Protein AF-A0A3D4DRY9-F1 (afdb_monomer_lite)

Radius of gyration: 12.74 Å; chains: 1; bounding box: 32×31×34 Å

Structure (mmCIF, N/CA/C/O backbone):
data_AF-A0A3D4DRY9-F1
#
_entry.id   AF-A0A3D4DRY9-F1
#
loop_
_atom_site.group_PDB
_atom_site.id
_atom_site.type_symbol
_atom_site.label_atom_id
_atom_site.label_alt_id
_atom_site.label_comp_id
_atom_site.label_asym_id
_atom_site.label_entity_id
_atom_site.label_seq_id
_atom_site.pdbx_PDB_ins_code
_atom_site.Cartn_x
_atom_site.Cartn_y
_atom_site.Cartn_z
_atom_site.occupancy
_atom_site.B_iso_or_equiv
_atom_site.auth_seq_id
_atom_site.auth_comp_id
_atom_site.auth_asym_id
_atom_site.auth_atom_id
_atom_site.pdbx_PDB_model_num
ATOM 1 N N . MET A 1 1 ? -10.434 0.801 17.892 1.00 48.19 1 MET A N 1
ATOM 2 C CA . MET A 1 1 ? -9.808 -0.525 17.708 1.00 48.19 1 MET A CA 1
ATOM 3 C C . MET A 1 1 ? -8.823 -0.360 16.574 1.00 48.19 1 MET A C 1
ATOM 5 O O . MET A 1 1 ? -9.201 0.254 15.583 1.00 48.19 1 MET A O 1
ATOM 9 N N . LYS A 1 2 ? -7.573 -0.775 16.779 1.00 57.84 2 LYS A N 1
ATOM 10 C CA . LYS A 1 2 ? -6.493 -0.632 15.805 1.00 57.84 2 LYS A CA 1
ATOM 11 C C . LYS A 1 2 ? -6.257 -1.999 15.180 1.00 57.84 2 LYS A C 1
ATOM 13 O O . LYS A 1 2 ? -5.978 -2.938 15.920 1.00 57.84 2 LYS A O 1
ATOM 18 N N . THR A 1 3 ? -6.372 -2.081 13.865 1.00 61.78 3 THR A N 1
ATOM 19 C CA . THR A 1 3 ? -6.156 -3.318 13.109 1.00 61.78 3 THR A CA 1
ATOM 20 C C . THR A 1 3 ? -4.961 -3.098 12.198 1.00 61.78 3 THR A C 1
ATOM 22 O O . THR A 1 3 ? -4.927 -2.101 11.477 1.00 61.78 3 THR A O 1
ATOM 25 N N . GLU A 1 4 ? -3.975 -3.989 12.289 1.00 66.56 4 GLU A N 1
ATOM 26 C CA . GLU A 1 4 ? -2.775 -3.998 11.452 1.00 66.56 4 GLU A CA 1
ATOM 27 C C . GLU A 1 4 ? -2.781 -5.270 10.600 1.00 66.56 4 GLU A C 1
ATOM 29 O O . GLU A 1 4 ? -2.796 -6.374 11.142 1.00 66.56 4 GLU A O 1
ATOM 34 N N . GLY A 1 5 ? -2.774 -5.113 9.277 1.00 65.06 5 GLY A N 1
ATOM 35 C CA . GLY A 1 5 ? -2.674 -6.217 8.319 1.00 65.06 5 GLY A CA 1
ATOM 36 C C . GLY A 1 5 ? -1.400 -6.088 7.492 1.00 65.06 5 GLY A C 1
ATOM 37 O O . GLY A 1 5 ? -1.072 -4.979 7.072 1.00 65.06 5 GLY A O 1
ATOM 38 N N . ASN A 1 6 ? -0.678 -7.193 7.278 1.00 68.88 6 ASN A N 1
ATOM 39 C CA . ASN A 1 6 ? 0.477 -7.247 6.379 1.00 68.88 6 ASN A CA 1
ATOM 40 C C . ASN A 1 6 ? 0.204 -8.241 5.253 1.00 68.88 6 ASN A C 1
ATOM 42 O O . ASN A 1 6 ? 0.190 -9.453 5.480 1.00 68.88 6 ASN A O 1
ATOM 46 N N . ASP A 1 7 ? 0.039 -7.711 4.047 1.00 72.06 7 ASP A N 1
ATOM 47 C CA . ASP A 1 7 ? -0.271 -8.490 2.860 1.00 72.06 7 ASP A CA 1
ATOM 48 C C . ASP A 1 7 ? 0.827 -8.338 1.809 1.00 72.06 7 ASP A C 1
ATOM 50 O O . ASP A 1 7 ? 1.352 -7.248 1.548 1.00 72.06 7 ASP A O 1
ATOM 54 N N . LYS A 1 8 ? 1.166 -9.461 1.169 1.00 71.38 8 LYS A N 1
ATOM 55 C CA . LYS A 1 8 ? 1.980 -9.449 -0.047 1.00 71.38 8 LYS A CA 1
ATOM 56 C C . LYS A 1 8 ? 1.092 -9.031 -1.204 1.00 71.38 8 LYS A C 1
ATOM 58 O O . LYS A 1 8 ? 0.047 -9.635 -1.431 1.00 71.38 8 LYS A O 1
ATOM 63 N N . LEU A 1 9 ? 1.537 -8.042 -1.959 1.00 71.38 9 LEU A N 1
ATOM 64 C CA . LEU A 1 9 ? 0.845 -7.574 -3.146 1.00 71.38 9 LEU A CA 1
ATOM 65 C C . LEU A 1 9 ? 1.758 -7.654 -4.359 1.00 71.38 9 LEU A C 1
ATOM 67 O O . LEU A 1 9 ? 2.963 -7.421 -4.282 1.00 71.38 9 LEU A O 1
ATOM 71 N N . THR A 1 10 ? 1.146 -7.919 -5.501 1.00 72.62 10 THR A N 1
ATOM 72 C CA . THR A 1 10 ? 1.800 -7.779 -6.794 1.00 72.62 10 THR A CA 1
ATOM 73 C C . THR A 1 10 ? 1.266 -6.505 -7.441 1.00 72.62 10 THR A C 1
ATOM 75 O O . THR A 1 10 ? 0.129 -6.442 -7.905 1.00 72.62 10 THR A O 1
ATOM 78 N N . LEU A 1 11 ? 2.090 -5.461 -7.438 1.00 71.06 11 LEU A N 1
ATOM 79 C CA . LEU A 1 11 ? 1.825 -4.173 -8.067 1.00 71.06 11 LEU A CA 1
ATOM 80 C C . LEU A 1 11 ? 1.922 -4.326 -9.581 1.00 71.06 11 LEU A C 1
ATOM 82 O O . LEU A 1 11 ? 3.019 -4.432 -10.128 1.00 71.06 11 LEU A O 1
ATOM 86 N N . GLN A 1 12 ? 0.793 -4.298 -10.281 1.00 68.69 12 GLN A N 1
ATOM 87 C CA . GLN A 1 12 ? 0.819 -4.188 -11.735 1.00 68.69 12 GLN A CA 1
ATOM 88 C C . GLN A 1 12 ? 1.091 -2.738 -12.130 1.00 68.69 12 GLN A C 1
ATOM 90 O O . GLN A 1 12 ? 0.215 -1.877 -12.087 1.00 68.69 12 GLN A O 1
ATOM 95 N N . THR A 1 13 ? 2.341 -2.452 -12.484 1.00 66.31 13 THR A N 1
ATOM 96 C CA . THR A 1 13 ? 2.743 -1.139 -12.992 1.00 66.31 13 THR A CA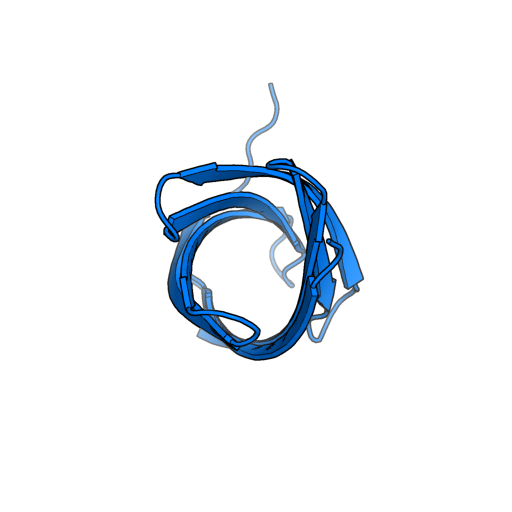 1
ATOM 97 C C . THR A 1 13 ? 2.838 -1.177 -14.521 1.00 66.31 13 THR A C 1
ATOM 99 O O . THR A 1 13 ? 3.039 -2.253 -15.088 1.00 66.31 13 THR A O 1
ATOM 102 N N . PRO A 1 14 ? 2.764 -0.028 -15.223 1.00 63.25 14 PRO A N 1
ATOM 103 C CA . PRO A 1 14 ? 2.951 0.017 -16.677 1.00 63.25 14 PRO A CA 1
ATOM 104 C C . PRO A 1 14 ? 4.291 -0.566 -17.153 1.00 63.25 14 PRO A C 1
ATOM 106 O O . PRO A 1 14 ? 4.420 -0.936 -18.315 1.00 63.25 14 PRO A O 1
ATOM 109 N N . VAL A 1 15 ? 5.286 -0.649 -16.263 1.00 70.75 15 VAL A N 1
ATOM 110 C CA . VAL A 1 15 ? 6.607 -1.230 -16.543 1.00 70.75 15 VAL A CA 1
ATOM 111 C C . VAL A 1 15 ? 6.713 -2.718 -16.195 1.00 70.75 15 VAL A C 1
ATOM 113 O O . VAL A 1 15 ? 7.742 -3.328 -16.472 1.00 70.75 15 VAL A O 1
ATOM 116 N N . GLY A 1 16 ? 5.673 -3.312 -15.606 1.00 69.44 16 GLY A N 1
ATOM 117 C CA . GLY A 1 16 ? 5.623 -4.721 -15.223 1.00 69.44 16 GLY A CA 1
ATOM 118 C C . GLY A 1 16 ? 5.055 -4.959 -13.824 1.00 69.44 16 GLY A C 1
ATOM 119 O O . GLY A 1 16 ? 4.836 -4.031 -13.039 1.00 69.44 16 GLY A O 1
ATOM 120 N N . ALA A 1 17 ? 4.818 -6.232 -13.510 1.00 74.38 17 ALA A N 1
ATOM 121 C CA . ALA A 1 17 ? 4.465 -6.667 -12.166 1.00 74.38 17 ALA A CA 1
ATOM 122 C C . ALA A 1 17 ? 5.667 -6.493 -11.221 1.00 74.38 17 ALA A C 1
ATOM 124 O O . ALA A 1 17 ? 6.777 -6.916 -11.543 1.00 74.38 17 ALA A O 1
ATOM 125 N N . GLN A 1 18 ? 5.447 -5.869 -10.068 1.00 73.06 18 GLN A N 1
ATOM 126 C CA . GLN A 1 18 ? 6.438 -5.720 -9.007 1.00 73.06 18 GLN A CA 1
ATOM 127 C C . GLN A 1 18 ? 5.884 -6.299 -7.713 1.00 73.06 18 GLN A C 1
ATOM 129 O O . GLN A 1 18 ? 4.785 -5.942 -7.297 1.00 73.06 18 GLN A O 1
ATOM 134 N N . ASP A 1 19 ? 6.650 -7.160 -7.056 1.00 78.12 19 ASP A N 1
ATOM 135 C CA . ASP A 1 19 ? 6.265 -7.657 -5.742 1.00 78.12 19 ASP A CA 1
ATOM 136 C C . ASP A 1 19 ? 6.542 -6.597 -4.673 1.00 78.12 19 ASP A C 1
ATOM 138 O O . ASP A 1 19 ? 7.583 -5.929 -4.669 1.00 78.12 19 ASP A O 1
ATOM 142 N N . GLY A 1 20 ? 5.588 -6.449 -3.762 1.00 76.69 20 GLY A N 1
ATOM 143 C CA . GLY A 1 20 ? 5.664 -5.556 -2.619 1.00 76.69 20 GLY A CA 1
ATOM 144 C C . GLY A 1 20 ? 4.984 -6.149 -1.390 1.00 76.69 20 GLY A C 1
ATOM 145 O O . GLY A 1 20 ? 4.242 -7.129 -1.461 1.00 76.69 20 GLY A O 1
ATOM 146 N N . SER A 1 21 ? 5.251 -5.539 -0.244 1.00 80.88 21 SER A N 1
ATOM 147 C CA . SER A 1 21 ? 4.580 -5.808 1.026 1.00 80.88 21 SER A CA 1
ATOM 148 C C . SER A 1 21 ? 3.860 -4.540 1.439 1.00 80.88 21 SER A C 1
ATOM 150 O O . SER A 1 21 ? 4.451 -3.463 1.393 1.00 80.88 21 SER A O 1
ATOM 152 N N . MET A 1 22 ? 2.606 -4.644 1.854 1.00 79.25 22 MET A N 1
ATOM 153 C CA . MET A 1 22 ? 1.859 -3.496 2.349 1.00 79.25 22 MET A CA 1
ATOM 154 C C . MET A 1 22 ? 1.358 -3.778 3.743 1.00 79.25 22 MET A C 1
ATOM 156 O O . MET A 1 22 ? 0.751 -4.813 3.998 1.00 79.25 22 MET A O 1
ATOM 160 N N . THR A 1 23 ? 1.627 -2.828 4.627 1.00 83.25 23 THR A N 1
ATOM 161 C CA . THR A 1 23 ? 1.070 -2.800 5.970 1.00 83.25 23 THR A CA 1
ATOM 162 C C . THR A 1 23 ? -0.007 -1.734 6.004 1.00 83.25 23 THR A C 1
ATOM 164 O O . THR A 1 23 ? 0.258 -0.588 5.653 1.00 83.25 23 THR A O 1
ATOM 167 N N . LEU A 1 24 ? -1.217 -2.096 6.407 1.00 78.38 24 LEU A N 1
ATOM 168 C CA . LEU A 1 24 ? -2.327 -1.163 6.587 1.00 78.38 24 LEU A CA 1
ATOM 169 C C . LEU A 1 24 ? -2.705 -1.116 8.055 1.00 78.38 24 LEU A C 1
ATOM 171 O O . LEU A 1 24 ? -2.819 -2.152 8.702 1.00 78.38 24 LEU A O 1
ATOM 175 N N . THR A 1 25 ? -2.941 0.095 8.537 1.00 81.62 25 THR A N 1
ATOM 176 C CA . THR A 1 25 ? -3.364 0.388 9.896 1.00 81.62 25 THR A CA 1
ATOM 177 C C . THR A 1 25 ? -4.635 1.219 9.837 1.00 81.62 25 THR A C 1
ATOM 179 O O . THR A 1 25 ? -4.635 2.345 9.339 1.00 81.62 25 THR A O 1
ATOM 182 N N . THR A 1 26 ? -5.729 0.682 10.369 1.00 76.69 26 THR A N 1
ATOM 183 C CA . THR A 1 26 ? -6.971 1.441 10.552 1.00 76.69 26 THR A CA 1
ATOM 184 C C . THR A 1 26 ? -7.117 1.869 12.003 1.00 76.69 26 THR A C 1
ATOM 186 O O . THR A 1 26 ? -7.062 1.021 12.895 1.00 76.69 26 THR A O 1
ATOM 189 N N . ASP A 1 27 ? -7.363 3.157 12.243 1.00 77.38 27 ASP A N 1
ATOM 190 C CA . ASP A 1 27 ? -7.692 3.694 13.566 1.00 77.38 27 ASP A CA 1
ATOM 191 C C . ASP A 1 27 ? -8.923 4.607 13.497 1.00 77.38 27 ASP A C 1
ATOM 193 O O . ASP A 1 27 ? -8.897 5.681 12.893 1.00 77.38 27 ASP A O 1
ATOM 197 N N . GLY A 1 28 ? -10.035 4.151 14.082 1.00 69.44 28 GLY A N 1
ATOM 198 C CA . GLY A 1 28 ? -11.242 4.965 14.280 1.00 69.44 28 GLY A CA 1
ATOM 199 C C . GLY A 1 28 ? -11.878 5.553 13.010 1.00 69.44 28 GLY A C 1
ATOM 200 O O . GLY A 1 28 ? -12.590 6.546 13.112 1.00 69.44 28 GLY A O 1
ATOM 201 N N . GLY A 1 29 ? -11.619 4.972 11.832 1.00 70.62 29 GLY A N 1
ATOM 202 C CA . GLY A 1 29 ? -12.076 5.470 10.522 1.00 70.62 29 GLY A CA 1
ATOM 203 C C . GLY A 1 29 ? -10.976 6.108 9.664 1.00 70.62 29 GLY A C 1
ATOM 204 O O . GLY A 1 29 ? -11.197 6.376 8.485 1.00 70.62 29 GLY A O 1
ATOM 205 N N . THR A 1 30 ? -9.779 6.300 10.219 1.00 75.75 30 THR A N 1
ATOM 206 C CA . THR A 1 30 ? -8.602 6.765 9.476 1.00 75.75 30 THR A CA 1
ATOM 207 C C . THR A 1 30 ? -7.791 5.570 8.998 1.00 75.75 30 THR A C 1
ATOM 209 O O . THR A 1 30 ? -7.522 4.663 9.786 1.00 75.75 30 THR A O 1
ATOM 212 N N . LEU A 1 31 ? -7.364 5.579 7.734 1.00 81.62 31 LEU A N 1
ATOM 213 C CA . LEU A 1 31 ? -6.442 4.584 7.191 1.00 81.62 31 LEU A CA 1
ATOM 214 C C . LEU A 1 31 ? -5.055 5.197 6.980 1.00 81.62 31 LEU A C 1
ATOM 216 O O . LEU A 1 31 ? -4.892 6.221 6.303 1.00 81.62 31 LEU A O 1
ATOM 220 N N . SER A 1 32 ? -4.051 4.534 7.530 1.00 85.50 32 SER A N 1
ATOM 221 C CA . SER A 1 32 ? -2.638 4.764 7.253 1.00 85.50 32 SER A CA 1
ATOM 222 C C . SER A 1 32 ? -1.965 3.447 6.897 1.00 85.50 32 SER A C 1
ATOM 224 O O . SER A 1 32 ? -2.554 2.375 7.027 1.00 85.50 32 SER A O 1
ATOM 226 N N . GLY A 1 33 ? -0.738 3.511 6.406 1.00 85.38 33 GLY A N 1
ATOM 227 C CA . GLY A 1 33 ? 0.005 2.306 6.097 1.00 85.38 33 GLY A CA 1
ATOM 228 C C . GLY A 1 33 ? 1.373 2.587 5.514 1.00 85.38 33 GLY A C 1
ATOM 229 O O . GLY A 1 33 ? 1.774 3.736 5.341 1.00 85.38 33 GLY A O 1
ATOM 230 N N . SER A 1 34 ? 2.075 1.511 5.202 1.00 85.38 34 SER A N 1
ATOM 231 C CA . SER A 1 34 ? 3.365 1.531 4.537 1.00 85.38 34 SER A CA 1
ATOM 232 C C . SER A 1 34 ? 3.358 0.542 3.383 1.00 85.38 34 SER A C 1
ATOM 234 O O . SER A 1 34 ? 2.800 -0.550 3.472 1.00 85.38 34 SER A O 1
ATOM 236 N N . LEU A 1 35 ? 3.954 0.939 2.268 1.00 80.75 35 LEU A N 1
ATOM 237 C CA . LEU A 1 35 ? 4.133 0.115 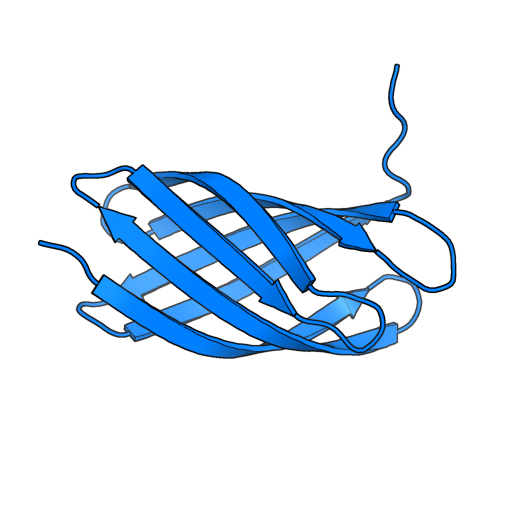1.089 1.00 80.75 35 LEU A CA 1
ATOM 238 C C . LEU A 1 35 ? 5.629 -0.074 0.859 1.00 80.75 35 LEU A C 1
ATOM 240 O O . LEU A 1 35 ? 6.311 0.852 0.432 1.00 80.75 35 LEU A O 1
ATOM 244 N N . ALA A 1 36 ? 6.126 -1.275 1.111 1.00 81.00 36 ALA A N 1
ATOM 245 C CA . ALA A 1 36 ? 7.478 -1.685 0.775 1.00 81.00 36 ALA A CA 1
ATOM 246 C C . ALA A 1 36 ? 7.497 -2.317 -0.617 1.00 81.00 36 ALA A C 1
ATOM 248 O O . ALA A 1 36 ? 6.763 -3.269 -0.881 1.00 81.00 36 ALA A O 1
ATOM 249 N N . ASN A 1 37 ? 8.350 -1.820 -1.506 1.00 76.75 37 ASN A N 1
ATOM 250 C CA . ASN A 1 37 ? 8.662 -2.485 -2.768 1.00 76.75 37 ASN A CA 1
ATOM 251 C C . ASN A 1 37 ? 10.168 -2.786 -2.858 1.00 76.75 37 ASN A C 1
ATOM 253 O O . ASN A 1 37 ? 10.916 -2.590 -1.902 1.00 76.75 37 ASN A O 1
ATOM 257 N N . SER A 1 38 ? 10.625 -3.285 -4.007 1.00 74.25 38 SER A N 1
ATOM 258 C CA . SER A 1 38 ? 12.044 -3.599 -4.229 1.00 74.25 38 SER A CA 1
ATOM 259 C C . SER A 1 38 ? 12.978 -2.379 -4.239 1.00 74.25 38 SER A C 1
ATOM 261 O O . SER A 1 38 ? 14.193 -2.560 -4.247 1.00 74.25 38 SER A O 1
ATOM 263 N N . GLN A 1 39 ? 12.438 -1.156 -4.276 1.00 76.38 39 GLN A N 1
ATOM 264 C CA . GLN A 1 39 ? 13.195 0.096 -4.314 1.00 76.38 39 GLN A CA 1
ATOM 265 C C . GLN A 1 39 ? 13.268 0.747 -2.929 1.00 76.38 39 GLN A C 1
ATOM 267 O O . GLN A 1 39 ? 14.359 0.965 -2.412 1.00 76.38 39 GLN A O 1
ATOM 272 N N . GLU A 1 40 ? 12.118 1.063 -2.329 1.00 80.12 40 GLU A N 1
ATOM 273 C CA . GLU A 1 40 ? 12.022 1.679 -1.004 1.00 80.12 40 GLU A CA 1
ATOM 274 C C . GLU A 1 40 ? 10.672 1.367 -0.335 1.00 80.12 40 GLU A C 1
ATOM 276 O O . GLU A 1 40 ? 9.747 0.815 -0.940 1.00 80.12 40 GLU A O 1
ATOM 281 N N . THR A 1 41 ? 10.565 1.748 0.936 1.00 82.94 41 THR A N 1
ATOM 282 C CA . THR A 1 41 ? 9.308 1.736 1.684 1.00 82.94 41 THR A CA 1
ATOM 283 C C . THR A 1 41 ? 8.710 3.134 1.699 1.00 82.94 41 THR A C 1
ATOM 285 O O . THR A 1 41 ? 9.388 4.095 2.058 1.00 82.94 41 THR A O 1
ATOM 288 N N . VAL A 1 42 ? 7.436 3.243 1.328 1.00 81.38 42 VAL A N 1
ATOM 289 C CA . VAL A 1 42 ? 6.677 4.493 1.337 1.00 81.38 42 VAL A CA 1
ATOM 290 C C . VAL A 1 42 ? 5.550 4.425 2.344 1.00 81.38 42 VAL A C 1
ATOM 292 O O . VAL A 1 42 ? 4.617 3.639 2.189 1.00 81.38 42 VAL A O 1
ATOM 295 N N . ASP A 1 43 ? 5.591 5.323 3.318 1.00 85.31 43 ASP A N 1
ATOM 296 C CA . ASP A 1 43 ? 4.488 5.533 4.245 1.00 85.31 43 ASP A CA 1
ATOM 297 C C . ASP A 1 43 ? 3.422 6.437 3.617 1.00 85.31 43 ASP A C 1
ATOM 299 O O . ASP A 1 43 ? 3.723 7.421 2.933 1.00 85.31 43 ASP A O 1
ATOM 303 N N . PHE A 1 44 ? 2.156 6.117 3.861 1.00 83.38 44 PHE A N 1
ATOM 304 C CA . PHE A 1 44 ? 1.022 6.936 3.458 1.00 83.38 44 PHE A CA 1
ATOM 305 C C . PHE A 1 44 ? 0.028 7.102 4.605 1.00 83.38 44 PHE A C 1
ATOM 307 O O . PHE A 1 44 ? -0.152 6.244 5.471 1.00 83.38 44 PHE A O 1
ATOM 314 N N . THR A 1 45 ? -0.652 8.241 4.588 1.00 80.94 45 THR A N 1
ATOM 315 C CA . THR A 1 45 ? -1.695 8.600 5.543 1.00 80.94 45 THR A CA 1
ATOM 316 C C . THR A 1 45 ? -2.853 9.256 4.797 1.00 80.94 45 THR A C 1
ATOM 318 O O . THR A 1 45 ? -2.666 9.821 3.717 1.00 80.94 45 THR A O 1
ATOM 321 N N . GLY A 1 46 ? -4.062 9.169 5.356 1.00 75.81 46 GLY A N 1
ATOM 322 C CA . GLY A 1 46 ? -5.244 9.822 4.784 1.00 75.81 46 GLY A CA 1
ATOM 323 C C . GLY A 1 46 ? -6.032 8.960 3.798 1.00 75.81 46 GLY A C 1
ATOM 324 O O . GLY A 1 46 ? -6.668 9.496 2.893 1.00 75.81 46 GLY A O 1
ATOM 325 N N . GLY A 1 47 ? -5.997 7.637 3.953 1.00 75.81 47 GLY A N 1
ATOM 326 C CA . GLY A 1 47 ? -6.982 6.780 3.305 1.00 75.81 47 GLY A CA 1
ATOM 327 C C . GLY A 1 47 ? -8.338 6.856 4.007 1.00 75.81 47 GLY A C 1
ATOM 328 O O . GLY A 1 47 ? -8.414 7.128 5.209 1.00 75.81 47 GLY A O 1
ATOM 329 N N . ALA A 1 48 ? -9.400 6.596 3.253 1.00 77.31 48 ALA A N 1
ATOM 330 C CA . ALA A 1 48 ? -10.761 6.528 3.765 1.00 77.31 48 ALA A CA 1
ATOM 331 C C . ALA A 1 48 ? -11.195 5.068 3.913 1.00 77.31 48 ALA A C 1
ATOM 333 O O . ALA A 1 48 ? -10.909 4.250 3.035 1.00 77.31 48 ALA A O 1
ATOM 334 N N . VAL A 1 49 ? -11.900 4.768 5.005 1.00 78.31 49 VAL A N 1
ATOM 335 C CA . VAL A 1 49 ? -12.605 3.499 5.218 1.00 78.31 49 VAL A CA 1
ATOM 336 C C . VAL A 1 49 ? -14.105 3.784 5.158 1.00 78.31 49 VAL A C 1
ATOM 338 O O . VAL A 1 49 ? -14.623 4.496 6.013 1.00 78.31 49 VAL A O 1
ATOM 341 N N . ASP A 1 50 ? -14.799 3.240 4.162 1.00 78.56 50 ASP A N 1
ATOM 342 C CA . ASP A 1 50 ? -16.245 3.380 3.976 1.00 78.56 50 ASP A CA 1
ATOM 343 C C . ASP A 1 50 ? -16.906 2.000 3.895 1.00 78.56 50 ASP A C 1
ATOM 345 O O . ASP A 1 50 ? -16.683 1.245 2.949 1.00 78.56 50 ASP A O 1
ATOM 349 N N . GLY A 1 51 ? -17.676 1.631 4.923 1.00 72.94 51 GLY A N 1
ATOM 350 C CA . GLY A 1 51 ? -18.443 0.379 4.943 1.00 72.94 51 GLY A CA 1
ATOM 351 C C . GLY A 1 51 ? -17.615 -0.902 4.758 1.00 72.94 51 GLY A C 1
ATOM 352 O O . GLY A 1 51 ? -18.142 -1.892 4.261 1.00 72.94 51 GLY A O 1
ATOM 353 N N . GLY A 1 52 ? -16.325 -0.882 5.111 1.00 75.62 52 GLY A N 1
ATOM 354 C CA . GLY A 1 52 ? -15.390 -1.987 4.860 1.00 75.62 52 GLY A CA 1
ATOM 355 C C . GLY A 1 52 ? -14.646 -1.889 3.526 1.00 75.62 52 GLY A C 1
ATOM 356 O O . GLY A 1 52 ? -13.780 -2.704 3.257 1.00 75.62 52 GLY A O 1
ATOM 357 N N . THR A 1 53 ? -14.905 -0.881 2.696 1.00 79.44 53 THR A N 1
ATOM 358 C CA . THR A 1 53 ? -14.061 -0.553 1.540 1.00 79.44 53 THR A CA 1
ATOM 359 C C . THR A 1 53 ? -13.019 0.469 1.956 1.00 79.44 53 THR A C 1
ATOM 361 O O . THR A 1 53 ? -13.343 1.476 2.579 1.00 79.44 53 THR A O 1
ATOM 364 N N . VAL A 1 54 ? -11.765 0.245 1.590 1.00 78.50 54 VAL A N 1
ATOM 365 C CA . VAL A 1 54 ? -10.686 1.200 1.819 1.00 78.50 54 VAL A CA 1
ATOM 366 C C . VAL A 1 54 ? -10.160 1.742 0.509 1.00 78.50 54 VAL A C 1
ATOM 368 O O . VAL A 1 54 ? -9.992 1.009 -0.467 1.00 78.50 54 VAL A O 1
ATOM 371 N N . SER A 1 55 ? -9.899 3.043 0.483 1.00 80.94 55 SER A N 1
ATOM 372 C CA . SER A 1 55 ? -9.343 3.708 -0.689 1.00 80.94 55 SER A CA 1
ATOM 373 C C . SER A 1 55 ? -8.317 4.758 -0.289 1.00 80.94 55 SER A C 1
ATOM 375 O O . SER A 1 55 ? -8.537 5.553 0.628 1.00 80.94 55 SER A O 1
ATOM 377 N N . PHE A 1 56 ? -7.168 4.751 -0.963 1.00 80.88 56 PHE A N 1
ATOM 378 C CA . PHE A 1 56 ? -6.114 5.730 -0.725 1.00 80.88 56 PHE A CA 1
ATOM 379 C C . PHE A 1 56 ? -5.242 5.961 -1.960 1.00 80.88 56 PHE A C 1
ATOM 381 O O . PHE A 1 56 ? -5.123 5.123 -2.854 1.00 80.88 56 PHE A O 1
ATOM 388 N N . CYS A 1 57 ? -4.618 7.138 -2.000 1.00 80.06 57 CYS A N 1
ATOM 389 C CA . CYS A 1 57 ? -3.607 7.493 -2.990 1.00 80.06 57 CYS A CA 1
ATOM 390 C C . CYS A 1 57 ? -2.227 7.443 -2.340 1.00 80.06 57 CYS A C 1
ATOM 392 O O . CYS A 1 57 ? -2.008 8.113 -1.334 1.00 80.06 57 CYS A O 1
ATOM 394 N N . THR A 1 58 ? -1.270 6.766 -2.966 1.00 79.38 58 THR A N 1
ATOM 395 C CA . THR A 1 58 ? 0.144 6.864 -2.585 1.00 79.38 58 THR A CA 1
ATOM 396 C C . THR A 1 58 ? 1.028 7.091 -3.808 1.00 79.38 58 THR A C 1
ATOM 398 O O . THR A 1 58 ? 0.583 6.998 -4.954 1.00 79.38 58 THR A O 1
ATOM 401 N N . LYS A 1 59 ? 2.290 7.445 -3.576 1.00 78.62 59 LYS A N 1
ATOM 402 C CA . LYS A 1 59 ? 3.307 7.521 -4.623 1.00 78.62 59 LYS A CA 1
ATOM 403 C C . LYS A 1 59 ? 4.184 6.299 -4.515 1.00 78.62 59 LYS A C 1
ATOM 405 O O . LYS A 1 59 ? 4.817 6.102 -3.487 1.00 78.62 59 LYS A O 1
ATOM 410 N N . ILE A 1 60 ? 4.261 5.533 -5.588 1.00 76.62 60 ILE A N 1
ATOM 411 C CA . ILE A 1 60 ? 5.130 4.374 -5.651 1.00 76.62 60 ILE A CA 1
ATOM 412 C C . ILE A 1 60 ? 6.416 4.773 -6.381 1.00 76.62 60 ILE A C 1
ATOM 414 O O . ILE A 1 60 ? 6.365 5.242 -7.521 1.00 76.62 60 ILE A O 1
ATOM 418 N N . PRO A 1 61 ? 7.570 4.609 -5.740 1.00 72.62 61 PRO A N 1
ATOM 419 C CA . PRO A 1 61 ? 8.878 4.808 -6.326 1.00 72.62 61 PRO A CA 1
ATOM 42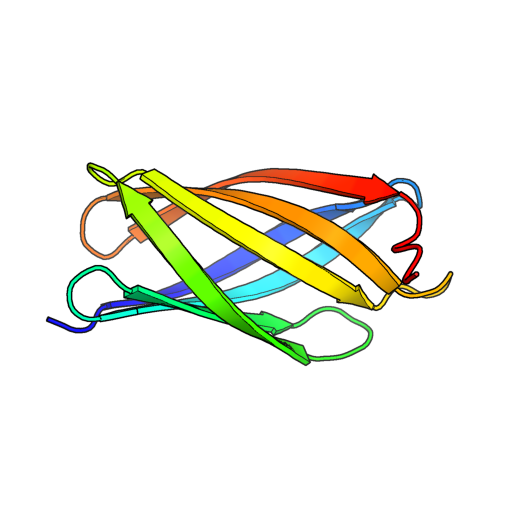0 C C . PRO A 1 61 ? 9.170 3.620 -7.225 1.00 72.62 61 PRO A C 1
ATOM 422 O O . PRO A 1 61 ? 9.129 2.466 -6.807 1.00 72.62 61 PRO A O 1
ATOM 425 N N . THR A 1 62 ? 9.433 3.902 -8.489 1.00 70.56 62 THR A N 1
ATOM 426 C CA . THR A 1 62 ? 9.746 2.893 -9.495 1.00 70.56 62 THR A CA 1
ATOM 427 C C . THR A 1 62 ? 11.066 3.244 -10.174 1.00 70.56 62 THR A C 1
ATOM 429 O O . THR A 1 62 ? 11.478 4.407 -10.129 1.00 70.56 62 THR A O 1
ATOM 432 N N . PRO A 1 63 ? 11.721 2.287 -10.858 1.00 68.88 63 PRO A N 1
ATOM 433 C CA . PRO A 1 63 ? 12.971 2.550 -11.576 1.00 68.88 63 PRO A CA 1
ATOM 434 C C . PRO A 1 63 ? 12.888 3.689 -12.607 1.00 68.88 63 PRO A C 1
ATOM 436 O O . PRO A 1 63 ? 13.907 4.265 -12.969 1.00 68.88 63 PRO A O 1
ATOM 439 N N . ILE A 1 64 ? 11.680 4.026 -13.074 1.00 74.44 64 ILE A N 1
ATOM 440 C CA . ILE A 1 64 ? 11.425 5.099 -14.047 1.00 74.44 64 ILE A CA 1
ATOM 441 C C . ILE A 1 64 ? 10.948 6.416 -13.404 1.00 74.44 64 ILE A C 1
ATOM 443 O O . ILE A 1 64 ? 10.645 7.370 -14.116 1.00 74.44 64 ILE A O 1
ATOM 447 N N . GLY A 1 65 ? 10.856 6.481 -12.071 1.00 75.19 65 GLY A N 1
ATOM 448 C CA . GLY A 1 65 ? 10.395 7.651 -11.321 1.00 75.19 65 GLY A CA 1
ATOM 449 C C . GLY A 1 65 ? 9.250 7.347 -10.352 1.00 75.19 65 GLY A C 1
ATOM 450 O O . GLY A 1 65 ? 8.956 6.197 -10.033 1.00 75.19 65 GLY A O 1
ATOM 451 N N . LYS A 1 66 ? 8.587 8.393 -9.853 1.00 74.75 66 LYS A N 1
ATOM 452 C CA . LYS A 1 66 ? 7.464 8.260 -8.912 1.00 74.75 66 LYS A CA 1
ATOM 453 C C . LYS A 1 66 ? 6.148 8.143 -9.683 1.00 74.75 66 LYS A C 1
ATOM 455 O O . LYS A 1 66 ? 5.756 9.077 -10.383 1.00 74.75 66 LYS A O 1
ATOM 460 N N . LEU A 1 67 ? 5.461 7.016 -9.537 1.00 76.06 67 LEU A N 1
ATOM 461 C CA . LEU A 1 67 ? 4.120 6.797 -10.077 1.00 76.06 67 LEU A CA 1
ATOM 462 C C . LEU A 1 67 ? 3.081 7.112 -9.010 1.00 76.06 67 LEU A C 1
ATOM 464 O O . LEU A 1 67 ? 3.290 6.826 -7.833 1.00 76.06 67 LEU A O 1
ATOM 468 N N . LYS A 1 68 ? 1.944 7.686 -9.400 1.00 77.00 68 LYS A N 1
ATOM 469 C CA . LYS A 1 68 ? 0.809 7.807 -8.484 1.00 77.00 68 LYS A CA 1
ATOM 470 C C . LYS A 1 68 ? 0.025 6.502 -8.539 1.00 77.00 68 LYS A C 1
ATOM 472 O O . LYS A 1 68 ? -0.405 6.097 -9.612 1.00 77.00 68 LYS A O 1
ATOM 477 N N . ALA A 1 69 ? -0.164 5.846 -7.405 1.00 75.50 69 ALA A N 1
ATOM 478 C CA . ALA A 1 69 ? -0.995 4.658 -7.307 1.00 75.50 69 ALA A CA 1
ATOM 479 C C . ALA A 1 69 ? -2.267 4.978 -6.534 1.00 75.50 69 ALA A C 1
ATOM 481 O O . ALA A 1 69 ? -2.223 5.561 -5.448 1.00 75.50 69 ALA A O 1
ATOM 482 N N . TYR A 1 70 ? -3.394 4.598 -7.122 1.00 77.81 70 TYR A N 1
ATOM 483 C CA . TYR A 1 70 ? -4.667 4.523 -6.434 1.00 77.81 70 TYR A CA 1
ATOM 484 C C . TYR A 1 70 ? -4.878 3.078 -6.003 1.00 77.81 70 TYR A C 1
ATOM 486 O O . TYR A 1 70 ? -4.845 2.174 -6.839 1.00 77.81 70 TYR A O 1
ATOM 494 N N . ILE A 1 71 ? -5.046 2.864 -4.704 1.00 76.81 71 ILE A N 1
ATOM 495 C CA . ILE A 1 71 ? -5.301 1.54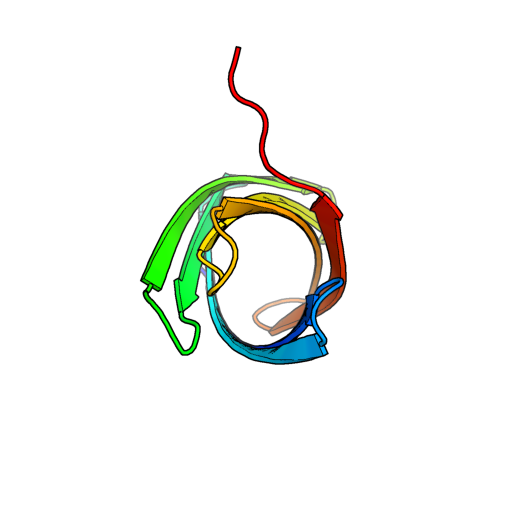2 -4.144 1.00 76.81 71 ILE A CA 1
ATOM 496 C C . ILE A 1 71 ? -6.720 1.527 -3.603 1.00 76.81 71 ILE A C 1
ATOM 498 O O . ILE A 1 71 ? -7.092 2.377 -2.791 1.00 76.81 71 ILE A O 1
ATOM 502 N N . MET A 1 72 ? -7.493 0.546 -4.063 1.00 76.19 72 MET A N 1
ATOM 503 C CA . MET A 1 72 ? -8.794 0.200 -3.512 1.00 76.19 72 MET A CA 1
ATOM 504 C C . MET A 1 72 ? -8.757 -1.242 -3.021 1.00 76.19 72 MET A C 1
ATOM 506 O O . MET A 1 72 ? -8.271 -2.146 -3.705 1.00 76.19 72 MET A O 1
ATOM 510 N N . GLY A 1 73 ? -9.305 -1.476 -1.840 1.00 75.00 73 GLY A N 1
ATOM 511 C CA . GLY A 1 73 ? -9.489 -2.824 -1.330 1.00 75.00 73 GLY A CA 1
ATOM 512 C C . GLY A 1 73 ? -10.659 -2.901 -0.373 1.00 75.00 73 GLY A C 1
ATOM 513 O O . GLY A 1 73 ? -11.331 -1.906 -0.113 1.00 75.00 73 GLY A O 1
ATOM 514 N N . ALA A 1 74 ? -10.901 -4.095 0.138 1.00 74.69 74 ALA A N 1
ATOM 515 C CA . ALA A 1 74 ? -11.876 -4.336 1.187 1.00 74.69 74 ALA A CA 1
ATOM 516 C C . ALA A 1 74 ? -11.147 -4.770 2.460 1.00 74.69 74 ALA A C 1
ATOM 518 O O . ALA A 1 74 ? -10.163 -5.500 2.393 1.00 74.69 74 ALA A O 1
ATOM 519 N N . VAL A 1 75 ? -11.614 -4.313 3.612 1.00 71.75 75 VAL A N 1
ATOM 520 C CA . VAL A 1 75 ? -11.220 -4.792 4.934 1.00 71.75 75 VAL A CA 1
ATOM 521 C C . VAL A 1 75 ? -12.406 -5.571 5.489 1.00 71.75 75 VAL A C 1
ATOM 523 O O . VAL A 1 75 ? -13.454 -4.996 5.788 1.00 71.75 75 VAL A O 1
ATOM 526 N N . GLU A 1 76 ? -12.240 -6.883 5.611 1.00 69.56 76 GLU A N 1
ATOM 527 C CA . GLU A 1 76 ? -13.197 -7.787 6.246 1.00 69.56 76 GLU A CA 1
ATOM 528 C C . GLU A 1 76 ? -12.619 -8.248 7.591 1.00 69.56 76 GLU A C 1
ATOM 530 O O . GLU A 1 76 ? -11.768 -9.136 7.663 1.00 69.56 76 GLU A O 1
ATOM 535 N N . GLY A 1 77 ? -13.062 -7.614 8.681 1.00 68.12 77 GLY A N 1
ATOM 536 C CA . GLY A 1 77 ? -12.518 -7.864 10.019 1.00 68.12 77 GLY A CA 1
ATOM 537 C C . GLY A 1 77 ? -11.053 -7.434 10.118 1.00 68.12 77 GLY A C 1
ATOM 538 O O . GLY A 1 77 ? -10.752 -6.257 9.939 1.00 68.12 77 GLY A O 1
ATOM 539 N N . ASP A 1 78 ? -10.163 -8.395 10.382 1.00 63.09 78 ASP A N 1
ATOM 540 C CA . ASP A 1 78 ? -8.711 -8.177 10.461 1.00 63.09 78 ASP A CA 1
ATOM 541 C C . ASP A 1 78 ? -7.968 -8.495 9.150 1.00 63.09 78 ASP A C 1
ATOM 543 O O . ASP A 1 78 ? -6.743 -8.405 9.089 1.00 63.09 78 ASP A O 1
ATOM 547 N N . HIS A 1 79 ? -8.695 -8.862 8.090 1.00 58.22 79 HIS A N 1
ATOM 548 C CA . HIS A 1 79 ? -8.117 -9.181 6.789 1.00 58.22 79 HIS A CA 1
ATOM 549 C C . HIS A 1 79 ? -8.348 -8.055 5.788 1.00 58.22 79 HIS A C 1
ATOM 551 O O . HIS A 1 79 ? -9.483 -7.656 5.523 1.00 58.22 79 HIS A O 1
ATOM 557 N N . PHE A 1 80 ? -7.263 -7.581 5.179 1.00 65.44 80 PHE A N 1
ATOM 558 C CA . PHE A 1 80 ? -7.328 -6.702 4.026 1.00 65.44 80 PHE A CA 1
ATOM 559 C C . PHE A 1 80 ? -7.209 -7.519 2.734 1.00 65.44 80 PHE A C 1
ATOM 561 O O . PHE A 1 80 ? -6.314 -8.339 2.559 1.00 65.44 80 PHE A O 1
ATOM 568 N N . SER A 1 81 ? -8.124 -7.284 1.800 1.00 64.38 81 SER A N 1
ATOM 569 C CA . SER A 1 81 ? -8.056 -7.793 0.438 1.00 64.38 81 SER A CA 1
ATOM 570 C C . SER A 1 81 ? -7.861 -6.618 -0.515 1.00 64.38 81 SER A C 1
ATOM 572 O O . SER A 1 81 ? -8.794 -5.871 -0.829 1.00 64.38 81 SER A O 1
ATOM 574 N N . GLY A 1 82 ? -6.619 -6.434 -0.964 1.00 61.16 82 GLY A N 1
ATOM 575 C CA . GLY A 1 82 ? -6.284 -5.485 -2.021 1.00 61.16 82 GLY A CA 1
ATOM 576 C C . GLY A 1 82 ? -6.811 -6.003 -3.352 1.00 61.16 82 GLY A C 1
ATOM 577 O O . GLY A 1 82 ? -6.221 -6.909 -3.933 1.00 61.16 82 GLY A O 1
ATOM 578 N N . LYS A 1 83 ? -7.941 -5.461 -3.808 1.00 56.00 83 LYS A N 1
ATOM 579 C CA . LYS A 1 83 ? -8.638 -5.971 -4.992 1.00 56.00 83 LYS A CA 1
ATOM 580 C C . LYS A 1 83 ? -8.104 -5.359 -6.281 1.00 56.00 83 LYS A C 1
ATOM 582 O O . LYS A 1 83 ? -7.904 -6.089 -7.243 1.00 56.00 83 LYS A O 1
ATOM 587 N N . ASP A 1 84 ? -7.826 -4.056 -6.277 1.00 60.44 84 ASP A N 1
ATOM 588 C CA . ASP A 1 84 ? -7.389 -3.334 -7.469 1.00 60.44 84 ASP A CA 1
ATOM 589 C C . ASP A 1 84 ? -6.345 -2.270 -7.106 1.00 60.44 84 ASP A C 1
ATOM 591 O O . ASP A 1 84 ? -6.610 -1.318 -6.364 1.00 60.44 84 ASP A O 1
ATOM 595 N N . ILE A 1 85 ? -5.138 -2.428 -7.654 1.00 64.31 85 ILE A N 1
ATOM 596 C CA . ILE A 1 85 ? -4.084 -1.415 -7.584 1.00 64.31 85 ILE A CA 1
ATOM 597 C C . ILE A 1 85 ? -3.916 -0.821 -8.970 1.00 64.31 85 ILE A C 1
ATOM 599 O O . ILE A 1 85 ? -3.445 -1.485 -9.892 1.00 64.31 85 ILE A O 1
ATOM 603 N N . VAL A 1 86 ? -4.285 0.448 -9.108 1.00 65.31 86 VAL A N 1
ATOM 604 C CA . VAL A 1 86 ? -4.197 1.169 -10.373 1.00 65.31 86 VAL A CA 1
ATOM 605 C C . VAL A 1 86 ? -3.052 2.169 -10.286 1.00 65.31 86 VAL A C 1
ATOM 607 O O . VAL A 1 86 ? -3.155 3.218 -9.646 1.00 65.31 86 VAL A O 1
ATOM 610 N N . ALA A 1 87 ? -1.938 1.850 -10.945 1.00 60.84 87 ALA A N 1
ATOM 611 C CA . ALA A 1 87 ? -0.844 2.792 -11.151 1.00 60.84 87 ALA A CA 1
ATOM 612 C C . ALA A 1 87 ? -1.215 3.782 -12.273 1.00 60.84 87 ALA A C 1
ATOM 614 O O . ALA A 1 87 ? -1.202 3.450 -13.457 1.00 60.84 87 ALA A O 1
ATOM 615 N N . LEU A 1 88 ? -1.548 5.015 -11.893 1.00 62.69 88 LEU A N 1
ATOM 616 C CA . LEU A 1 88 ? -1.929 6.106 -12.786 1.00 62.69 88 LEU A CA 1
ATOM 617 C C . LEU A 1 88 ? -0.701 6.945 -13.161 1.00 62.69 88 LEU A C 1
ATOM 619 O O . LEU A 1 88 ? -0.472 7.995 -12.571 1.00 62.69 88 LEU A O 1
ATOM 623 N N . GLY A 1 89 ? 0.065 6.489 -14.155 1.00 59.38 89 GLY A N 1
ATOM 624 C CA . GLY A 1 89 ? 1.059 7.300 -14.874 1.00 59.38 89 GLY A CA 1
ATOM 625 C C . GLY A 1 89 ? 2.127 8.024 -14.024 1.00 59.38 89 GLY A C 1
ATOM 626 O O . GLY A 1 89 ? 2.225 7.844 -12.806 1.00 59.38 89 GLY A O 1
ATOM 627 N N . PRO A 1 90 ? 2.992 8.833 -14.666 1.00 58.84 90 PRO A N 1
ATOM 628 C CA . PRO A 1 90 ? 3.961 9.650 -13.947 1.00 58.84 90 PRO A CA 1
ATOM 629 C C . PRO A 1 90 ? 3.227 10.643 -13.043 1.00 58.84 90 PRO A C 1
ATOM 631 O O . PRO A 1 90 ? 2.329 11.360 -13.488 1.00 58.84 90 PRO A O 1
ATOM 634 N N . ALA A 1 91 ? 3.609 10.693 -11.765 1.00 54.00 91 ALA A N 1
ATOM 635 C CA . ALA A 1 91 ? 3.065 11.670 -10.836 1.00 54.00 91 ALA A CA 1
ATOM 636 C C . ALA A 1 91 ? 3.602 13.064 -11.204 1.00 54.00 91 ALA A C 1
ATOM 638 O O . ALA A 1 91 ? 4.636 13.486 -10.693 1.00 54.00 91 ALA A O 1
ATOM 639 N N . ALA A 1 92 ? 2.921 13.770 -12.107 1.00 42.34 92 ALA A N 1
ATOM 640 C CA . ALA A 1 92 ? 3.170 15.184 -12.351 1.00 42.34 92 ALA A CA 1
ATOM 641 C C . ALA A 1 92 ? 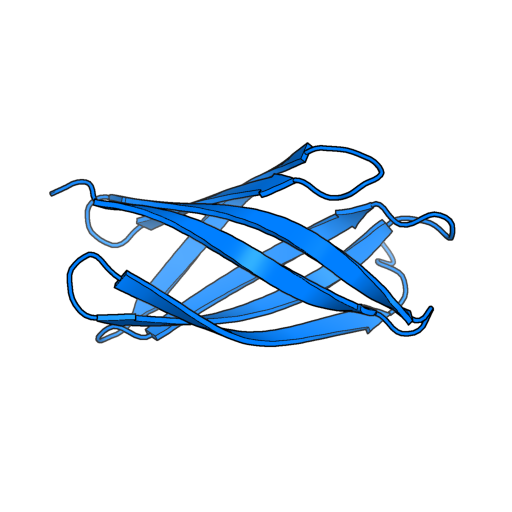2.750 15.967 -11.100 1.00 42.34 92 ALA A C 1
ATOM 643 O O . ALA A 1 92 ? 1.592 15.911 -10.683 1.00 42.34 92 ALA A O 1
ATOM 644 N N . TRP A 1 93 ? 3.704 16.651 -10.477 1.00 52.16 93 TRP A N 1
ATOM 645 C CA . TRP A 1 93 ? 3.412 17.679 -9.484 1.00 52.16 93 TRP A CA 1
ATOM 646 C C . TRP A 1 93 ? 3.394 19.003 -10.238 1.00 52.16 93 TRP A C 1
ATOM 648 O O . TRP A 1 93 ? 4.393 19.343 -10.867 1.00 52.16 93 TRP A O 1
ATOM 658 N N . ASN A 1 94 ? 2.261 19.700 -10.186 1.00 35.25 94 ASN A N 1
ATOM 659 C CA . ASN A 1 94 ? 2.247 21.158 -10.238 1.00 35.25 94 ASN A CA 1
ATOM 660 C C . ASN A 1 94 ? 2.120 21.656 -8.800 1.00 35.25 94 ASN A C 1
ATOM 662 O O . ASN A 1 94 ? 1.391 20.983 -8.031 1.00 35.25 94 ASN A O 1
#

pLDDT: mean 72.02, std 9.45, range [35.25, 85.5]

Sequence (94 aa):
MKTEGNDKLTLQTPVGAQDGSMTLTTDGGTLSGSLANSQETVDFTGGAVDGGTVSFCTKIPTPIGKLKAYIMGAVEGDHFSGKDIVALGPAAWN

Secondary structure (DSSP, 8-state):
-EEEEEEEEEEEETTEEEEEEEEEEEETTEEEEEEEESS-EEEEEEEEEETTEEEEEEEEEETTEEEEEEEEEEEETTEEEEEEEEEEEE----

Foldseek 3Di:
DKAWDKDWDFAQDPVGTWIWIKIWIDDPQWIWIWIGTPPGIDTDTGWGQDPQKIWDWDWDQDPVGTWIWIWIWGHDDNDIDGDDIDGDDHPDDD

=== Feature glossary ===
Key to the feature types in this record:

Secondary structure (8-state, DSSP). Secondary structure is the local, repeating backbone conformation. DSSP classifies it into eight states by reading the hydrogen-bond network: three helix types (H, G, I), two β types (E, B), two non-regular types (T, S), and unstructured coil (-).

Backbone torsions (φ/ψ). Backbone dihedral angles. Every residue except chain termini has a φ (preceding-C → N → Cα → C) and a ψ (N → Cα → C → next-N). They are reported in degrees following the IUPAC sign convention. Secondary structure is essentially a statement about which (φ, ψ) basin each residue occupies.

Predicted aligned error. Predicted Aligned Error (PAE) is an AlphaFold confidence matrix: entry (i, j) is the expected error in the position of residue j, in ångströms, when the prediction is superimposed on the true structure at residue i. Low PAE within a block of residues means that block is internally rigid and well-predicted; high PAE between two blocks means their relative placement is uncertain even if each block individually is confident.

B-factor. B-factor (Debye–Waller factor) reflects atomic displacement in the crystal lattice. It is an experimental observable (units Å²), not a prediction; low values mean the atom is pinned down, high values mean it moves or is heterogeneous across the crystal.

Secondary structure (3-state, P-SEA). Three-state secondary structure (P-SEA) collapses the eight DSSP classes into helix (a), strand (b), and coil (c). P-SEA assigns these from Cα geometry alone — distances and angles — without requiring backbone oxygens, so it works on any Cα trace.

Sequence. Primary structure: the covalent order of the twenty standard amino acids along the backbone. Two proteins with the same sequence will (almost always) fold to the same structure; two with 30% identity often share a fold but not the details.

pLDDT. pLDDT is the predicted lDDT-Cα score: AlphaFold's confidence that the local environment of each residue (all inter-atomic distances within 15 Å) is correctly placed. It is a per-residue number between 0 and 100, with higher meaning more reliable.

InterPro / GO / CATH / organism. Functional annotations link the protein to curated databases. InterPro entries identify conserved domains and families by matching the sequence against member-database signatures (Pfam, PROSITE, CDD, …). Gene Ontology (GO) terms describe molecular function, biological process, and cellular component in a controlled vocabulary. CATH places the structure in a hierarchical fold classification (Class/Architecture/Topology/Homologous-superfamily). The organism is the source species.

Contact-map, Ramachandran, and PAE plots. Three diagnostic plots accompany the record. The Cα contact map visualizes the tertiary structure as a 2D adjacency matrix (8 Å cutoff, sequence-local contacts suppressed). The Ramachandran plot shows the distribution of backbone (φ, ψ) torsions, with points in the α and β basins reflecting secondary structure content. The PAE plot shows AlphaFold's inter-residue confidence as a color matrix.

mmCIF coordinates. The mmCIF table is the protein's shape written out atom by atom. For each backbone N, Cα, C, and carbonyl O, it records an (x, y, z) coordinate triple in Å plus the residue type, chain letter, and residue number.

Radius of gyration, Cα contacts, bounding box. Three whole-structure scalars: the radius of gyration (RMS distance of Cα from centroid, in Å), the count of Cα–Cα contacts (pairs closer than 8 Å and separated by more than four residues in sequence — i.e. tertiary, not local, contacts), and the bounding-box dimensions. Together they distinguish compact globular folds from extended fibres or disordered chains.

Foldseek 3Di. The Foldseek 3Di string encodes local tertiary geometry as a 20-letter alphabet — one character per residue — derived from the relative positions of nearby Cα atoms. Unlike the amino-acid sequence, 3Di is a direct function of the 3D structure, so two proteins with the same fold have similar 3Di strings even at low sequence identity.

Rendered structure images. Six rendered views show the 3D structure from the faces of a cube — i.e. along ±x, ±y, ±z. Rendering representation is drawn randomly per protein from cartoon (secondary-structure ribbons), sticks (backbone bonds), or molecular surface; color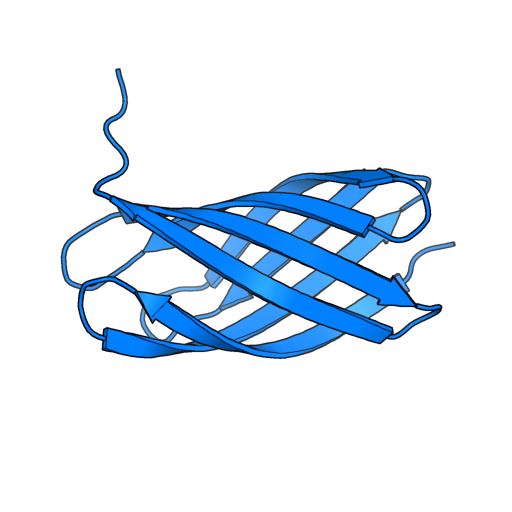ing is either N→C rainbow (blue at the N-terminus through red at the C-terminus) or one color per chain.

Nearest PDB structures. The Foldseek neighbor list gives the closest experimentally determined structures in the PDB, ranked by structural alignment. TM-score near 1 means near-identical fold; near 0.3 means only rough topology match. This is how one finds what a novel AlphaFold prediction most resembles in the solved-structure universe.

Solvent-accessible surface area. SASA measures how much of the protein is reachable by solvent. It is computed by rolling a water-sized probe over the atomic surface and summing the exposed area (Å²). Per-residue SASA distinguishes core (buried, low SASA) from surface (exposed, high SASA) residues; total SASA is a whole-molecule size measure.